Protein AF-A0A2S7NXB7-F1 (afdb_monomer)

pLDDT: mean 74.81, std 15.81, range [36.38, 94.56]

Solvent-accessible surface area (backbone atoms only — not comparable to full-atom values): 10538 Å² total; per-residue (Å²): 135,88,83,84,81,76,51,76,90,71,50,78,68,92,68,70,83,71,81,58,92,84,53,60,70,68,60,52,53,52,50,51,52,50,51,48,61,72,47,48,81,53,52,66,54,76,73,44,72,78,63,83,61,87,63,42,90,74,35,93,75,38,95,41,73,67,48,52,49,52,52,49,51,51,52,51,51,51,52,53,52,52,53,51,61,68,42,49,74,61,46,76,79,46,62,67,67,63,45,52,52,52,50,51,54,51,50,52,53,52,51,55,53,50,54,70,69,61,61,94,67,96,75,84,77,74,55,62,92,83,48,67,88,47,82,90,49,71,78,65,48,76,46,72,57,95,87,42,79,42,73,59,57,93,72,60,59,76,78,69,77,68,129

Foldseek 3Di:
DDDDDDDPVRPDDPPDDPDPPPDDPVVVVVVVVVVCVVCVVCVVVVQPDQPDPPPAPPDCSHPDPVSVVLVVLVVVVVVLVVVVVVCVVVLVVDPPVVVVVVVVVSVVVVVVSVVVNVDDDPDDDPDCVVPPDDPVCVQWDWDQDPNDTDTDDPVPVVVVPDD

Mean predicted aligned error: 13.77 Å

Radius of gyration: 23.1 Å; Cα contacts (8 Å, |Δi|>4): 43; chains: 1; bounding box: 76×46×48 Å

Structure (mmCIF, N/CA/C/O backbone):
data_AF-A0A2S7NXB7-F1
#
_entry.id   AF-A0A2S7NXB7-F1
#
loop_
_atom_site.group_PDB
_atom_site.id
_atom_site.type_symbol
_atom_site.label_atom_id
_atom_site.label_alt_id
_atom_site.label_comp_id
_atom_site.label_asym_id
_atom_site.label_entity_id
_atom_site.label_seq_id
_atom_site.pdbx_PDB_ins_code
_atom_site.Cartn_x
_atom_site.Cartn_y
_atom_site.Cartn_z
_atom_site.occupancy
_atom_site.B_iso_or_equiv
_atom_site.auth_seq_id
_atom_site.auth_comp_id
_atom_site.auth_asym_id
_atom_site.auth_atom_id
_atom_site.pdbx_PDB_model_num
ATOM 1 N N . MET A 1 1 ? 51.551 -19.167 5.324 1.00 44.75 1 MET A N 1
ATOM 2 C CA . MET A 1 1 ? 50.258 -18.846 5.969 1.00 44.75 1 MET A CA 1
ATOM 3 C C . MET A 1 1 ? 49.490 -17.962 5.002 1.00 44.75 1 MET A C 1
ATOM 5 O O . MET A 1 1 ? 50.005 -16.905 4.666 1.00 44.75 1 MET A O 1
ATOM 9 N N . ALA A 1 2 ? 48.361 -18.424 4.460 1.00 61.78 2 ALA A N 1
ATOM 10 C CA . ALA A 1 2 ? 47.578 -17.642 3.503 1.00 61.78 2 ALA A CA 1
ATOM 11 C C . ALA A 1 2 ? 46.764 -16.571 4.249 1.00 61.78 2 ALA A C 1
ATOM 13 O O . ALA A 1 2 ? 46.040 -16.891 5.190 1.00 61.78 2 ALA A O 1
ATOM 14 N N . THR A 1 3 ? 46.904 -15.308 3.851 1.00 72.88 3 THR A N 1
ATOM 15 C CA . THR A 1 3 ? 46.141 -14.190 4.416 1.00 72.88 3 THR A CA 1
ATOM 16 C C . THR A 1 3 ? 44.719 -14.222 3.860 1.00 72.88 3 THR A C 1
ATOM 18 O O . THR A 1 3 ? 44.509 -13.972 2.676 1.00 72.88 3 THR A O 1
ATOM 21 N N . ILE A 1 4 ? 43.740 -14.541 4.707 1.00 78.06 4 ILE A N 1
ATOM 22 C CA . ILE A 1 4 ? 42.317 -14.488 4.351 1.00 78.06 4 ILE A CA 1
ATOM 23 C C . ILE A 1 4 ? 41.913 -13.013 4.259 1.00 78.06 4 ILE A C 1
ATOM 25 O O . ILE A 1 4 ? 42.007 -12.273 5.239 1.00 78.06 4 ILE A O 1
ATOM 29 N N . LYS A 1 5 ? 41.496 -12.574 3.069 1.00 79.06 5 LYS A N 1
ATOM 30 C CA . LYS A 1 5 ? 41.010 -11.213 2.823 1.00 79.06 5 LYS A CA 1
ATOM 31 C C . LYS A 1 5 ? 39.492 -11.205 2.981 1.00 79.06 5 LYS A C 1
ATOM 33 O O . LYS A 1 5 ? 38.787 -11.734 2.130 1.00 79.06 5 LYS A O 1
ATOM 38 N N . PHE A 1 6 ? 39.006 -10.624 4.071 1.00 76.88 6 PHE A N 1
ATOM 39 C CA . PHE A 1 6 ? 37.572 -10.460 4.293 1.00 76.88 6 PHE A CA 1
ATOM 40 C C . PHE A 1 6 ? 37.033 -9.301 3.454 1.00 76.88 6 PHE A C 1
ATOM 42 O O . PHE A 1 6 ? 37.637 -8.227 3.393 1.00 76.88 6 PHE A O 1
ATOM 49 N N . TYR A 1 7 ? 35.895 -9.521 2.800 1.00 75.50 7 TYR A N 1
ATOM 50 C CA . TYR A 1 7 ? 35.165 -8.467 2.104 1.00 75.50 7 TYR A CA 1
ATOM 51 C C . TYR A 1 7 ? 34.427 -7.572 3.111 1.00 75.50 7 TYR A C 1
ATOM 53 O O . TYR A 1 7 ? 34.063 -8.047 4.185 1.00 75.50 7 TYR A O 1
ATOM 61 N N . PRO A 1 8 ? 34.141 -6.297 2.789 1.00 64.38 8 PRO A N 1
ATOM 62 C CA . PRO A 1 8 ? 33.411 -5.397 3.687 1.00 64.38 8 PRO A CA 1
ATOM 63 C C . PRO A 1 8 ? 32.058 -5.943 4.172 1.00 64.38 8 PRO A C 1
ATOM 65 O O . PRO A 1 8 ? 31.660 -5.653 5.289 1.00 64.38 8 PRO A O 1
ATOM 68 N N . SER A 1 9 ? 31.382 -6.782 3.379 1.00 64.00 9 SER A N 1
ATOM 69 C CA . SER A 1 9 ? 30.148 -7.482 3.776 1.00 64.00 9 SER A CA 1
ATOM 70 C C . SER A 1 9 ? 30.363 -8.599 4.808 1.00 64.00 9 SER A C 1
ATOM 72 O O . SER A 1 9 ? 29.421 -9.002 5.482 1.00 64.00 9 SER A O 1
ATOM 74 N N . GLN A 1 10 ? 31.592 -9.107 4.931 1.00 69.06 10 GLN A N 1
ATOM 75 C CA . GLN A 1 10 ? 32.010 -10.132 5.895 1.00 69.06 10 GLN A CA 1
ATOM 76 C C . GLN A 1 10 ? 32.636 -9.517 7.153 1.00 69.06 10 GLN A C 1
ATOM 78 O O . GLN A 1 10 ? 32.721 -10.167 8.194 1.00 69.06 10 GLN A O 1
ATOM 83 N N . ILE A 1 11 ? 33.081 -8.262 7.061 1.00 69.31 11 ILE A N 1
ATOM 84 C CA . ILE A 1 11 ? 33.554 -7.471 8.191 1.00 69.31 11 ILE A CA 1
ATOM 85 C C . ILE A 1 11 ? 32.308 -6.862 8.832 1.00 69.31 11 ILE A C 1
ATOM 87 O O . ILE A 1 11 ? 31.831 -5.811 8.411 1.00 69.31 11 ILE A O 1
ATOM 91 N N . GLY A 1 12 ? 31.744 -7.556 9.823 1.00 55.47 12 GLY A N 1
ATOM 92 C CA . GLY A 1 12 ? 30.620 -7.040 10.600 1.00 55.47 12 GLY A CA 1
ATOM 93 C C . GLY A 1 12 ? 30.944 -5.640 11.123 1.00 55.47 12 GLY A C 1
ATOM 94 O O . GLY A 1 12 ? 31.881 -5.456 11.898 1.00 55.47 12 GLY A O 1
ATOM 95 N N . SER A 1 13 ? 30.202 -4.643 10.653 1.00 58.12 13 SER A N 1
ATOM 96 C CA . SER A 1 13 ? 30.330 -3.273 11.132 1.00 58.12 13 SER A CA 1
ATOM 97 C C . SER A 1 13 ? 29.844 -3.187 12.581 1.00 58.12 13 SER A C 1
ATOM 99 O O . SER A 1 13 ? 28.818 -3.768 12.925 1.00 58.12 13 SER A O 1
ATOM 101 N N . SER A 1 14 ? 30.534 -2.422 13.432 1.00 56.75 14 SER A N 1
ATOM 102 C CA . SER A 1 14 ? 30.077 -2.095 14.794 1.00 56.75 14 SER A CA 1
ATOM 103 C C . SER A 1 14 ? 28.894 -1.113 14.814 1.00 56.75 14 SER A C 1
ATOM 105 O O . SER A 1 14 ? 28.538 -0.584 15.868 1.00 56.75 14 SER A O 1
ATOM 107 N N . LEU A 1 15 ? 28.317 -0.802 13.653 1.00 57.72 15 LEU A N 1
ATOM 108 C CA . LEU A 1 15 ? 27.141 0.042 13.530 1.00 57.72 15 LEU A CA 1
ATOM 109 C C . LEU A 1 15 ? 25.913 -0.766 13.936 1.00 57.72 15 LEU A C 1
ATOM 111 O O . LEU A 1 15 ? 25.513 -1.666 13.211 1.00 57.72 15 LEU A O 1
ATOM 115 N N . VAL A 1 16 ? 25.370 -0.415 15.109 1.00 54.09 16 VAL A N 1
ATOM 116 C CA . VAL A 1 16 ? 24.023 -0.723 15.620 1.00 54.09 16 VAL A CA 1
ATOM 117 C C . VAL A 1 16 ? 23.515 -2.085 15.159 1.00 54.09 16 VAL A C 1
ATOM 119 O O . VAL A 1 16 ? 22.945 -2.191 14.077 1.00 54.09 16 VAL A O 1
ATOM 122 N N . THR A 1 17 ? 23.673 -3.116 15.992 1.00 58.91 17 THR A N 1
ATOM 123 C CA . THR A 1 17 ? 23.046 -4.418 15.747 1.00 58.91 17 THR A CA 1
ATOM 124 C C . THR A 1 17 ? 21.570 -4.180 15.419 1.00 58.91 17 THR A C 1
ATOM 126 O O . THR A 1 17 ? 20.839 -3.695 16.294 1.00 58.91 17 THR A O 1
ATOM 129 N N . PRO A 1 18 ? 21.120 -4.444 14.176 1.00 62.62 18 PRO A N 1
ATOM 130 C CA . PRO A 1 18 ? 19.718 -4.283 13.848 1.00 62.62 18 PRO A CA 1
ATOM 131 C C . PRO A 1 18 ? 18.929 -5.207 14.768 1.00 62.62 18 PRO A C 1
ATOM 133 O O . PRO A 1 18 ? 19.412 -6.270 15.176 1.00 62.62 18 PRO A O 1
ATOM 136 N N . LEU A 1 19 ? 17.735 -4.771 15.160 1.00 66.31 19 LEU A N 1
ATOM 137 C CA . LEU A 1 19 ? 16.890 -5.582 16.019 1.00 66.31 19 LEU A CA 1
ATOM 138 C C . LEU A 1 19 ? 16.670 -6.930 15.329 1.00 66.31 19 LEU A C 1
ATOM 140 O O . LEU A 1 19 ? 16.245 -6.972 14.177 1.00 66.31 19 LEU A O 1
ATOM 144 N N . SER A 1 20 ? 17.013 -8.019 16.021 1.00 73.06 20 SER A N 1
ATOM 145 C CA . SER A 1 20 ? 16.829 -9.364 15.479 1.00 73.06 20 SER A CA 1
ATOM 146 C C . SER A 1 20 ? 15.369 -9.548 15.078 1.00 73.06 20 SER A C 1
ATOM 148 O O . SER A 1 20 ? 14.475 -9.222 15.859 1.00 73.06 20 SER A O 1
ATOM 150 N N . PHE A 1 21 ? 15.122 -10.127 13.905 1.00 70.25 21 PHE A N 1
ATOM 151 C CA . PHE A 1 21 ? 13.773 -10.447 13.427 1.00 70.25 21 PHE A CA 1
ATOM 152 C C . PHE A 1 21 ? 13.030 -11.434 14.352 1.00 70.25 21 PHE A C 1
ATOM 154 O O . PHE A 1 21 ? 11.819 -11.584 14.258 1.00 70.25 21 PHE A O 1
ATOM 161 N N . THR A 1 22 ? 13.748 -12.083 15.277 1.00 77.94 22 THR A N 1
ATOM 162 C CA . THR A 1 22 ? 13.206 -12.942 16.345 1.00 77.94 22 THR A CA 1
ATOM 163 C C . T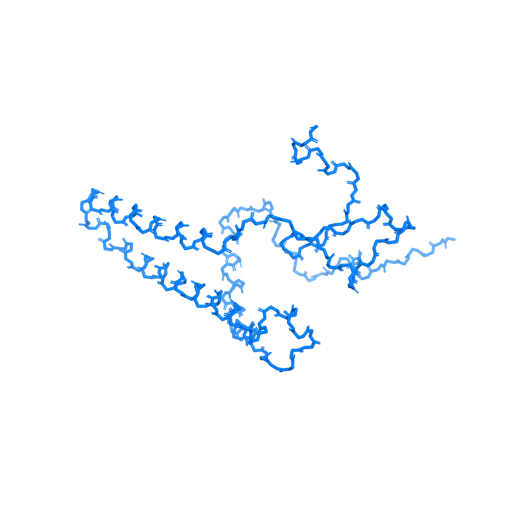HR A 1 22 ? 12.884 -12.203 17.651 1.00 77.94 22 THR A C 1
ATOM 165 O O . THR A 1 22 ? 12.556 -12.839 18.653 1.00 77.94 22 THR A O 1
ATOM 168 N N . ALA A 1 23 ? 13.010 -10.873 17.691 1.00 82.19 23 ALA A N 1
ATOM 169 C CA . ALA A 1 23 ? 12.674 -10.075 18.867 1.00 82.19 23 ALA A CA 1
ATOM 170 C C . ALA A 1 23 ? 11.160 -10.066 19.151 1.00 82.19 23 ALA A C 1
ATOM 172 O O . ALA A 1 23 ? 10.348 -10.598 18.395 1.00 82.19 23 ALA A O 1
ATOM 173 N N . SER A 1 24 ? 10.760 -9.447 20.267 1.00 86.75 24 SER A N 1
ATOM 174 C CA . SER A 1 24 ? 9.343 -9.346 20.611 1.00 86.75 24 SER A CA 1
ATOM 175 C C . SER A 1 24 ? 8.559 -8.568 19.532 1.00 86.75 24 SER A C 1
ATOM 177 O O . SER A 1 24 ? 9.017 -7.504 19.102 1.00 86.75 24 SER A O 1
ATOM 179 N N . PRO A 1 25 ? 7.356 -9.034 19.131 1.00 87.00 25 PRO A N 1
ATOM 180 C CA . PRO A 1 25 ? 6.596 -8.440 18.022 1.00 87.00 25 PRO A CA 1
ATOM 181 C C . PRO A 1 25 ? 6.293 -6.949 18.204 1.00 87.00 25 PRO A C 1
ATOM 183 O O . PRO A 1 25 ? 6.366 -6.165 17.266 1.00 87.00 25 PRO A O 1
ATOM 186 N N . ILE A 1 26 ?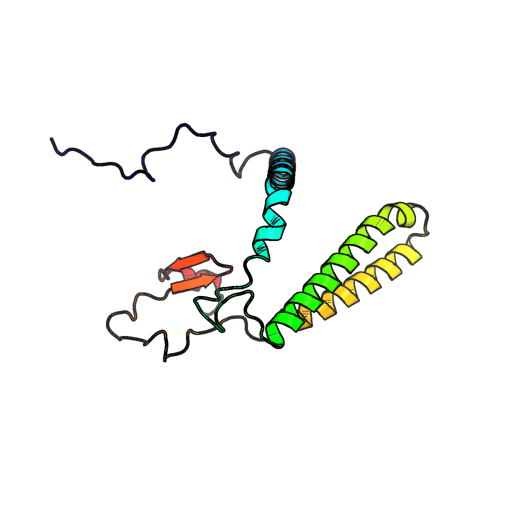 6.004 -6.539 19.441 1.00 89.31 26 ILE A N 1
ATOM 187 C CA . ILE A 1 26 ? 5.700 -5.143 19.779 1.00 89.31 26 ILE A CA 1
ATOM 188 C C . ILE A 1 26 ? 6.935 -4.253 19.600 1.00 89.31 26 ILE A C 1
ATOM 190 O O . ILE A 1 26 ? 6.828 -3.121 19.135 1.00 89.31 26 ILE A O 1
ATOM 194 N N . LYS A 1 27 ? 8.119 -4.759 19.959 1.00 86.06 27 LYS A N 1
ATOM 195 C CA . LYS A 1 27 ? 9.364 -3.998 19.834 1.00 86.06 27 LYS A CA 1
ATOM 196 C C . LYS A 1 27 ? 9.742 -3.807 18.366 1.00 86.06 27 LYS A C 1
ATOM 198 O O . LYS A 1 27 ? 10.173 -2.715 18.011 1.00 86.06 27 LYS A O 1
ATOM 203 N N . LEU A 1 28 ? 9.526 -4.831 17.538 1.00 88.00 28 LEU A N 1
ATOM 204 C CA . LEU A 1 28 ? 9.668 -4.740 16.082 1.00 88.00 28 LEU A CA 1
ATOM 205 C C . LEU A 1 28 ? 8.716 -3.683 15.510 1.00 88.00 28 LEU A C 1
ATOM 207 O O . LEU A 1 28 ? 9.176 -2.735 14.886 1.00 88.00 28 LEU A O 1
ATOM 211 N N . LEU A 1 29 ? 7.424 -3.756 15.852 1.00 88.62 29 LEU A N 1
ATOM 212 C CA . LEU A 1 29 ? 6.413 -2.803 15.383 1.00 88.62 29 LEU A CA 1
ATOM 213 C C . LEU A 1 29 ? 6.779 -1.345 15.702 1.00 88.62 29 LEU A C 1
ATOM 215 O O . LEU A 1 29 ? 6.707 -0.478 14.834 1.00 88.62 29 LEU A O 1
ATOM 219 N N . PHE A 1 30 ? 7.173 -1.057 16.946 1.00 91.31 30 PHE A N 1
ATOM 220 C CA . PHE A 1 30 ? 7.545 0.305 17.330 1.00 91.31 30 PHE A CA 1
ATOM 221 C C . PHE A 1 30 ? 8.830 0.776 16.663 1.00 91.31 30 PHE A C 1
ATOM 223 O O . PHE A 1 30 ? 8.938 1.955 16.331 1.00 91.31 30 PHE A O 1
ATOM 230 N N . GLN A 1 31 ? 9.796 -0.118 16.466 1.00 87.50 31 GLN A N 1
ATOM 231 C CA . GLN A 1 31 ? 11.030 0.225 15.776 1.00 87.50 31 GLN A CA 1
ATOM 232 C C . GLN A 1 31 ? 10.778 0.535 14.297 1.00 87.50 31 GLN A C 1
ATOM 234 O O . GLN A 1 31 ? 11.330 1.512 13.790 1.00 87.50 31 GLN A O 1
ATOM 239 N N . ASP A 1 32 ? 9.897 -0.219 13.641 1.00 87.06 32 ASP A N 1
ATOM 240 C CA . ASP A 1 32 ? 9.495 0.025 12.256 1.00 87.06 32 ASP A CA 1
ATOM 241 C C . ASP A 1 32 ? 8.714 1.337 12.126 1.00 87.06 32 ASP A C 1
ATOM 243 O O . ASP A 1 32 ? 9.037 2.160 11.271 1.00 87.06 32 ASP A O 1
ATOM 247 N N . LEU A 1 33 ? 7.758 1.597 13.026 1.00 89.50 33 LEU A N 1
ATOM 248 C CA . LEU A 1 33 ? 7.040 2.877 13.098 1.00 89.50 33 LEU A CA 1
ATOM 249 C C . LEU A 1 33 ? 8.001 4.050 13.310 1.00 89.50 33 LEU A C 1
ATOM 251 O O . LEU A 1 33 ? 7.902 5.067 12.628 1.00 89.50 33 LEU A O 1
ATOM 255 N N . TRP A 1 34 ? 8.951 3.917 14.237 1.00 91.00 34 TRP A N 1
ATOM 256 C CA . TRP A 1 34 ? 9.942 4.952 14.519 1.00 91.00 34 TRP A CA 1
ATOM 257 C C . TRP A 1 34 ? 10.841 5.224 13.310 1.00 91.00 34 TRP A C 1
ATOM 259 O O . TRP A 1 34 ? 11.058 6.377 12.935 1.00 91.00 34 TRP A O 1
ATOM 269 N N . CYS A 1 35 ? 11.321 4.161 12.663 1.00 86.56 35 CYS A N 1
ATOM 270 C CA . CYS A 1 35 ? 12.109 4.252 11.442 1.00 86.56 35 CYS A CA 1
ATOM 271 C C . CYS A 1 35 ? 11.317 4.933 10.316 1.00 86.56 35 CYS A C 1
ATOM 273 O O . CYS A 1 35 ? 11.828 5.853 9.673 1.00 86.56 35 CYS A O 1
ATOM 275 N N . ALA A 1 36 ? 10.058 4.537 10.118 1.00 87.12 36 ALA A N 1
ATOM 276 C CA . ALA A 1 36 ? 9.171 5.121 9.121 1.00 87.12 36 ALA A CA 1
ATOM 277 C C . ALA A 1 36 ? 8.938 6.615 9.379 1.00 87.12 36 ALA A C 1
ATOM 279 O O . ALA A 1 36 ? 9.044 7.413 8.454 1.00 87.12 36 ALA A O 1
ATOM 280 N N . LEU A 1 37 ? 8.703 7.022 10.631 1.00 89.44 37 LEU A N 1
ATOM 281 C CA . LEU A 1 37 ? 8.489 8.426 10.996 1.00 89.44 37 LEU A CA 1
ATOM 282 C C . LEU A 1 37 ? 9.736 9.293 10.770 1.00 89.44 37 LEU A C 1
ATOM 284 O O . LEU A 1 37 ? 9.624 10.395 10.234 1.00 89.44 37 LEU A O 1
ATOM 288 N N . ILE A 1 38 ? 10.928 8.802 11.127 1.00 90.56 38 ILE A N 1
ATOM 289 C CA . ILE A 1 38 ? 12.191 9.525 10.889 1.00 90.56 38 ILE A CA 1
ATOM 290 C C . ILE A 1 38 ? 12.449 9.702 9.391 1.00 90.56 38 ILE A C 1
ATOM 292 O O . ILE A 1 38 ? 12.906 10.765 8.955 1.00 90.56 38 ILE A O 1
ATOM 296 N N . ASN A 1 39 ? 12.162 8.664 8.606 1.00 87.81 39 ASN A N 1
ATOM 297 C CA . ASN A 1 39 ? 12.404 8.661 7.170 1.00 87.81 39 ASN A CA 1
ATOM 298 C C . ASN A 1 39 ? 11.240 9.230 6.352 1.00 87.81 39 ASN A C 1
ATOM 300 O O . ASN A 1 39 ? 11.401 9.442 5.154 1.00 87.81 39 ASN A O 1
ATOM 304 N N . LEU A 1 40 ? 10.108 9.567 6.978 1.00 87.44 40 LEU A N 1
ATOM 305 C CA . LEU A 1 40 ? 8.934 10.123 6.301 1.00 87.44 40 LEU A CA 1
ATOM 306 C C . LEU A 1 40 ? 9.265 11.408 5.534 1.00 87.44 40 LEU A C 1
ATOM 308 O O . LEU A 1 40 ? 8.710 11.664 4.472 1.00 87.44 40 LEU A O 1
ATOM 312 N N . LYS A 1 41 ? 10.237 12.188 6.023 1.00 88.06 41 LYS A N 1
ATOM 313 C CA . LYS A 1 41 ? 10.750 13.381 5.329 1.00 88.06 41 LYS 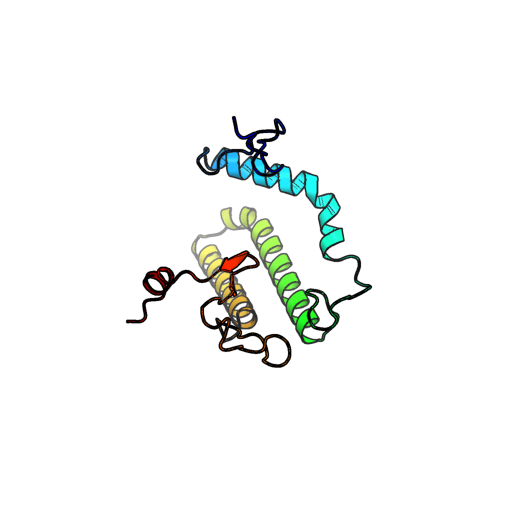A CA 1
ATOM 314 C C . LYS A 1 41 ? 11.358 13.082 3.952 1.00 88.06 41 LYS A C 1
ATOM 316 O O . LYS A 1 41 ? 11.429 13.980 3.122 1.00 88.06 41 LYS A O 1
ATOM 321 N N . TYR A 1 42 ? 11.810 11.850 3.720 1.00 84.94 42 TYR A N 1
ATOM 322 C CA . TYR A 1 42 ? 12.348 11.388 2.440 1.00 84.94 42 TYR A CA 1
ATOM 323 C C . TYR A 1 42 ? 11.279 10.743 1.552 1.00 84.94 42 TYR A C 1
ATOM 325 O O . TYR A 1 42 ? 11.539 10.536 0.373 1.00 84.94 42 TYR A O 1
ATOM 333 N N . ALA A 1 43 ? 10.074 10.477 2.070 1.00 82.69 43 ALA A N 1
ATOM 334 C CA . ALA A 1 43 ? 8.979 9.896 1.293 1.00 82.69 43 ALA A CA 1
ATOM 335 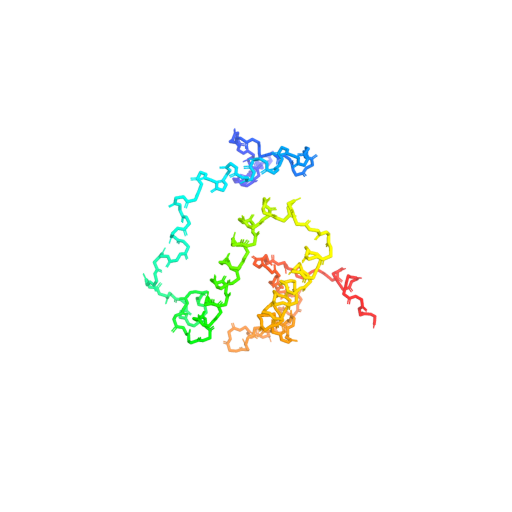C C . ALA A 1 43 ? 8.612 10.706 0.030 1.00 82.69 43 ALA A C 1
ATOM 337 O O . ALA A 1 43 ? 8.354 10.086 -0.999 1.00 82.69 43 ALA A O 1
ATOM 338 N N . PRO A 1 44 ? 8.660 12.057 0.017 1.00 81.38 44 PRO A N 1
ATOM 339 C CA . PRO A 1 44 ? 8.468 12.815 -1.221 1.00 81.38 44 PRO A CA 1
ATOM 340 C C . PRO A 1 44 ? 9.504 12.493 -2.311 1.00 81.38 44 PRO A C 1
ATOM 342 O O . PRO A 1 44 ? 9.203 12.628 -3.492 1.00 81.38 44 PRO A O 1
ATOM 345 N N . GLY A 1 45 ? 10.701 12.037 -1.928 1.00 79.56 45 GLY A N 1
ATOM 346 C CA . GLY A 1 45 ? 11.753 11.594 -2.846 1.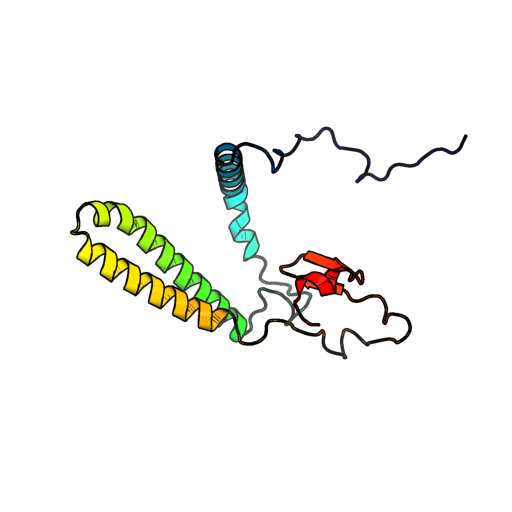00 79.56 45 GLY A CA 1
ATOM 347 C C . GLY A 1 45 ? 11.467 10.254 -3.527 1.00 79.56 45 GLY A C 1
ATOM 348 O O . GLY A 1 45 ? 12.195 9.870 -4.427 1.00 79.56 45 GLY A O 1
ATOM 349 N N . VAL A 1 46 ? 10.402 9.545 -3.144 1.00 77.69 46 VAL A N 1
ATOM 350 C CA . VAL A 1 46 ? 9.916 8.385 -3.911 1.00 77.69 46 VAL A CA 1
ATOM 351 C C . VAL A 1 46 ? 9.233 8.849 -5.201 1.00 77.69 46 VAL A C 1
ATOM 353 O O . VAL A 1 46 ? 9.310 8.181 -6.223 1.00 77.69 46 VAL A O 1
ATOM 356 N N . PHE A 1 47 ? 8.608 10.031 -5.175 1.00 72.62 47 PHE A N 1
ATOM 357 C CA . PHE A 1 47 ? 7.924 10.613 -6.332 1.00 72.62 47 PHE A CA 1
ATOM 358 C C . PHE A 1 47 ? 8.809 11.576 -7.139 1.00 72.62 47 PHE A C 1
ATOM 360 O O . PHE A 1 47 ? 8.394 12.057 -8.191 1.00 72.62 47 PHE A O 1
ATOM 367 N N . LEU A 1 48 ? 10.008 11.903 -6.642 1.00 75.06 48 LEU A N 1
ATOM 368 C CA . LEU A 1 48 ? 10.912 12.894 -7.226 1.00 75.06 48 LEU A CA 1
ATOM 369 C C . LEU A 1 48 ? 12.359 12.373 -7.236 1.00 75.06 48 LEU A C 1
ATOM 371 O O . LEU A 1 48 ? 12.846 11.962 -6.189 1.00 75.06 48 LEU A O 1
ATOM 375 N N . PRO A 1 49 ? 13.103 12.496 -8.349 1.00 62.22 49 PRO A N 1
ATOM 376 C CA . PRO A 1 49 ? 12.786 13.317 -9.510 1.00 62.22 49 PRO A CA 1
ATOM 377 C C . PRO A 1 49 ? 12.048 12.539 -10.612 1.00 62.22 49 PRO A C 1
ATOM 379 O O . PRO A 1 49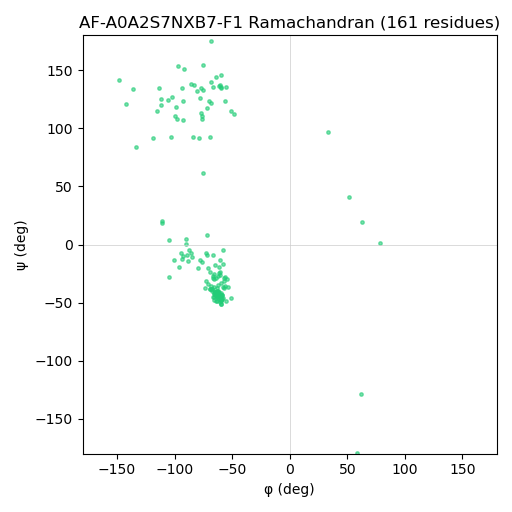 ? 12.466 11.464 -11.020 1.00 62.22 49 PRO A O 1
ATOM 382 N N . LEU A 1 50 ? 10.989 13.141 -11.161 1.00 64.81 50 LEU A N 1
ATOM 383 C CA . LEU A 1 50 ? 10.243 12.612 -12.318 1.00 64.81 50 LEU A CA 1
ATOM 384 C C . LEU A 1 50 ? 11.076 12.598 -13.616 1.00 64.81 50 LEU A C 1
ATOM 386 O O . LEU A 1 50 ? 10.642 12.070 -14.634 1.00 64.81 50 LEU A O 1
ATOM 390 N N . THR A 1 51 ? 12.256 13.222 -13.594 1.00 62.47 51 THR A N 1
ATOM 391 C CA . THR A 1 51 ? 13.184 13.325 -14.720 1.00 62.47 51 THR A CA 1
ATOM 392 C C . THR A 1 51 ? 14.628 13.368 -14.214 1.00 62.47 51 THR A C 1
ATOM 394 O O . THR A 1 51 ? 14.893 14.106 -13.263 1.00 62.47 51 THR A O 1
ATOM 397 N N . PRO A 1 52 ? 15.592 12.724 -14.886 1.00 61.72 52 PRO A N 1
ATOM 398 C CA . PRO A 1 52 ? 15.441 11.936 -16.109 1.00 61.72 52 PRO A CA 1
ATOM 399 C C . PRO A 1 52 ? 14.976 10.497 -15.832 1.00 61.72 52 PRO A C 1
ATOM 401 O O . PRO A 1 52 ? 15.487 9.830 -14.938 1.00 61.72 52 PRO A O 1
ATOM 404 N N . THR A 1 53 ? 14.039 10.008 -16.643 1.00 66.12 53 THR A N 1
ATOM 405 C CA . THR A 1 53 ? 13.675 8.587 -16.718 1.00 66.12 53 THR A CA 1
ATOM 406 C C . THR A 1 53 ? 14.732 7.861 -17.553 1.00 66.12 53 THR A C 1
ATOM 408 O O . THR A 1 53 ? 14.671 7.869 -18.786 1.00 66.12 53 THR A O 1
ATOM 411 N N . HIS A 1 54 ? 15.769 7.335 -16.899 1.00 63.97 54 HIS A N 1
ATOM 412 C CA . HIS A 1 54 ? 16.913 6.712 -17.570 1.00 63.97 54 HIS A CA 1
ATOM 413 C C . HIS A 1 54 ? 16.548 5.421 -18.313 1.00 63.97 54 HIS A C 1
ATOM 415 O O . HIS A 1 54 ? 17.197 5.117 -19.315 1.00 63.97 54 HIS A O 1
ATOM 421 N N . SER A 1 55 ? 15.522 4.695 -17.858 1.00 66.19 55 SER A N 1
ATOM 422 C CA . SER A 1 55 ? 15.095 3.420 -18.452 1.00 66.19 55 SER A CA 1
ATOM 423 C C . SER A 1 55 ? 13.808 3.550 -19.274 1.00 66.19 55 SER A C 1
ATOM 425 O O . SER A 1 55 ? 13.312 2.552 -19.797 1.00 66.19 55 SER A O 1
ATOM 427 N N . GLY A 1 56 ? 13.277 4.770 -19.427 1.00 72.38 56 GLY A N 1
ATOM 428 C CA . GLY A 1 56 ? 12.084 5.041 -20.231 1.00 72.38 56 GLY A CA 1
ATOM 429 C C . GLY A 1 56 ? 10.864 4.301 -19.686 1.00 72.38 56 GLY A C 1
ATOM 430 O O . GLY A 1 56 ? 10.598 4.372 -18.491 1.00 72.38 56 GLY A O 1
ATOM 431 N N . ASP A 1 57 ? 10.156 3.567 -20.546 1.00 66.62 57 ASP A N 1
ATOM 432 C CA . ASP A 1 57 ? 8.935 2.816 -20.200 1.00 66.62 57 ASP A CA 1
ATOM 433 C C . ASP A 1 57 ? 9.122 1.770 -19.084 1.00 66.62 57 ASP A C 1
ATOM 435 O O . ASP A 1 57 ? 8.139 1.302 -18.513 1.00 66.62 57 ASP A O 1
ATOM 439 N N . LEU A 1 58 ? 10.368 1.392 -18.774 1.00 64.56 58 LEU A N 1
ATOM 440 C CA . LEU A 1 58 ? 10.699 0.452 -17.699 1.00 64.56 58 LEU A CA 1
ATOM 441 C C . LEU A 1 58 ? 10.809 1.120 -16.319 1.00 64.56 58 LEU A C 1
ATOM 443 O O . LEU A 1 58 ? 10.916 0.415 -15.318 1.00 64.56 58 LEU A O 1
ATOM 447 N N . ASP A 1 59 ? 10.816 2.454 -16.246 1.00 68.00 59 ASP A N 1
ATOM 448 C CA . ASP A 1 59 ? 10.878 3.159 -14.967 1.00 68.00 59 ASP A CA 1
ATOM 449 C C . ASP A 1 59 ? 9.511 3.098 -14.256 1.00 68.00 59 ASP A C 1
ATOM 451 O O . ASP A 1 59 ? 8.471 3.405 -14.840 1.00 68.00 59 ASP A O 1
ATOM 455 N N . GLU A 1 60 ? 9.507 2.762 -12.960 1.00 68.12 60 GLU A N 1
ATOM 456 C CA . GLU A 1 60 ? 8.285 2.576 -12.148 1.00 68.12 60 GLU A CA 1
ATOM 457 C C . GLU A 1 60 ? 7.363 3.804 -12.133 1.00 68.12 60 GLU A C 1
ATOM 459 O O . GLU A 1 60 ? 6.149 3.680 -11.980 1.00 68.12 60 GLU A O 1
ATOM 464 N N . LEU A 1 61 ? 7.927 5.001 -12.310 1.00 68.88 61 LEU A N 1
ATOM 465 C CA . LEU A 1 61 ? 7.195 6.268 -12.351 1.00 68.88 61 LEU A CA 1
ATOM 466 C C . LEU A 1 61 ? 7.185 6.903 -13.750 1.00 68.88 61 LEU A C 1
ATOM 468 O O . LEU A 1 61 ? 6.952 8.105 -13.886 1.00 68.88 61 LEU A O 1
ATOM 472 N N . TYR A 1 62 ? 7.429 6.115 -14.803 1.00 76.62 62 TYR A N 1
ATOM 473 C CA . TYR A 1 62 ? 7.346 6.610 -16.173 1.00 76.62 62 TYR A CA 1
ATOM 474 C C . TYR A 1 62 ? 5.929 7.139 -16.460 1.00 76.62 62 TYR A C 1
ATOM 476 O O . TYR A 1 62 ? 4.948 6.475 -16.097 1.00 76.62 62 TYR A O 1
ATOM 484 N N . PRO A 1 63 ? 5.782 8.318 -17.095 1.00 77.06 63 PRO A N 1
ATOM 485 C CA . PRO A 1 63 ? 4.487 8.954 -17.329 1.00 77.06 63 PRO A CA 1
ATOM 486 C C . PRO A 1 63 ? 3.685 8.275 -18.459 1.00 77.06 63 PRO A C 1
ATOM 488 O O . PRO A 1 63 ? 3.341 8.905 -19.458 1.00 77.06 63 PRO A O 1
ATOM 491 N N . SER A 1 64 ? 3.344 6.994 -18.302 1.00 80.94 64 SER A N 1
ATOM 492 C CA . SER A 1 64 ? 2.390 6.280 -19.157 1.00 80.94 64 SER A CA 1
ATOM 493 C C . SER A 1 64 ? 0.969 6.372 -18.594 1.00 80.94 64 SER A C 1
ATOM 495 O O . SER A 1 64 ? 0.762 6.449 -17.381 1.00 80.94 64 SER A O 1
ATOM 497 N N . LEU A 1 65 ? -0.047 6.330 -19.465 1.00 81.12 65 LEU A N 1
ATOM 498 C CA . LEU A 1 65 ? -1.456 6.354 -19.036 1.00 81.12 65 LEU A CA 1
ATOM 499 C C . LEU A 1 65 ? -1.798 5.192 -18.091 1.00 81.12 65 LEU A C 1
ATOM 501 O O . LEU A 1 65 ? -2.560 5.376 -17.143 1.00 81.12 65 LEU A O 1
ATOM 505 N N . ALA A 1 66 ? -1.208 4.017 -18.326 1.00 80.06 66 ALA A N 1
ATOM 506 C CA . ALA A 1 66 ? -1.377 2.851 -17.467 1.00 80.06 66 ALA A CA 1
ATOM 507 C C . ALA A 1 66 ? -0.794 3.092 -16.067 1.00 80.06 66 ALA A C 1
ATOM 509 O O . ALA A 1 66 ? -1.449 2.800 -15.068 1.00 80.06 66 ALA A O 1
ATOM 510 N N . ASN A 1 67 ? 0.395 3.695 -15.986 1.00 82.12 67 ASN A N 1
ATOM 511 C CA . ASN A 1 67 ? 1.022 3.998 -14.708 1.00 82.12 67 ASN A CA 1
ATOM 512 C C . ASN A 1 67 ? 0.279 5.103 -13.938 1.00 82.12 67 ASN A C 1
ATOM 514 O O . ASN A 1 67 ? 0.080 4.997 -12.731 1.00 82.12 67 ASN A O 1
ATOM 518 N N . PHE A 1 68 ? -0.234 6.125 -14.631 1.00 83.50 68 PHE A N 1
ATOM 519 C CA . PHE A 1 68 ? -1.097 7.132 -14.004 1.00 83.50 68 PHE A CA 1
ATOM 520 C C . PHE A 1 68 ? -2.396 6.536 -13.463 1.00 83.50 68 PHE A C 1
ATOM 522 O O . PHE A 1 68 ? -2.826 6.907 -12.372 1.00 83.50 68 PHE A O 1
ATOM 529 N N . PHE A 1 69 ? -3.016 5.606 -14.193 1.00 86.12 69 PHE A N 1
ATOM 530 C CA . PHE A 1 69 ? -4.194 4.893 -13.707 1.00 86.12 69 PHE A CA 1
ATOM 531 C C . PHE A 1 69 ? -3.868 4.063 -12.459 1.00 86.12 69 PHE A C 1
ATOM 533 O O . PHE A 1 69 ? -4.600 4.123 -11.471 1.00 86.12 69 PHE A O 1
ATOM 540 N N . ASN A 1 70 ? -2.732 3.362 -12.468 1.00 84.50 70 ASN A N 1
ATOM 541 C CA . ASN A 1 70 ? -2.243 2.609 -11.320 1.00 84.50 70 ASN A CA 1
ATOM 542 C C . ASN A 1 70 ? -2.017 3.515 -10.094 1.00 84.50 70 ASN A C 1
ATOM 544 O O . ASN A 1 70 ? -2.519 3.234 -9.004 1.00 84.50 70 ASN A O 1
ATOM 548 N N . LEU A 1 71 ? -1.334 4.647 -10.279 1.00 85.69 71 LEU A N 1
ATOM 549 C CA . LEU A 1 71 ? -1.087 5.631 -9.226 1.00 85.69 71 LEU A CA 1
ATOM 550 C C . LEU A 1 71 ? -2.393 6.240 -8.692 1.00 85.69 71 LEU A C 1
ATOM 552 O O . LEU A 1 71 ? -2.547 6.413 -7.483 1.00 85.69 71 LEU A O 1
ATOM 556 N N . ALA A 1 72 ? -3.354 6.528 -9.572 1.00 88.81 72 ALA A N 1
ATOM 557 C CA . ALA A 1 72 ? -4.665 7.041 -9.188 1.00 88.81 72 ALA A CA 1
ATOM 558 C C . ALA A 1 72 ? -5.447 6.030 -8.335 1.00 88.81 72 ALA A C 1
ATOM 560 O O . ALA A 1 72 ? -6.004 6.410 -7.304 1.00 88.81 72 ALA A O 1
ATOM 561 N N . LEU A 1 73 ? -5.455 4.746 -8.709 1.00 88.88 73 LEU A N 1
ATOM 562 C CA . LEU A 1 73 ? -6.090 3.691 -7.912 1.00 88.88 73 LEU A CA 1
ATOM 563 C C . LEU A 1 73 ? -5.436 3.543 -6.534 1.00 88.88 73 LEU A C 1
ATOM 565 O O . LEU A 1 73 ? -6.143 3.462 -5.530 1.00 88.88 73 LEU A O 1
ATOM 569 N N . HIS A 1 74 ? -4.104 3.584 -6.463 1.00 88.06 74 HIS A N 1
ATOM 570 C CA . HIS A 1 74 ? -3.380 3.565 -5.192 1.00 88.06 74 HIS A CA 1
ATOM 571 C C . HIS A 1 74 ? -3.710 4.781 -4.317 1.00 88.06 74 HIS A C 1
ATOM 573 O O . HIS A 1 74 ? -3.929 4.630 -3.115 1.00 88.06 74 HIS A O 1
ATOM 579 N N . ALA A 1 75 ? -3.815 5.979 -4.902 1.00 89.69 75 ALA A N 1
ATOM 580 C CA . ALA A 1 75 ? -4.230 7.176 -4.175 1.00 89.69 75 ALA A CA 1
ATOM 581 C C . ALA A 1 75 ? -5.659 7.037 -3.624 1.00 89.69 75 ALA A C 1
ATOM 583 O O . ALA A 1 75 ? -5.906 7.353 -2.460 1.00 89.69 75 ALA A O 1
ATOM 584 N N . VAL A 1 76 ? -6.594 6.510 -4.422 1.00 91.31 76 VAL A N 1
ATOM 585 C CA . VAL A 1 76 ? -7.972 6.238 -3.979 1.00 91.31 76 VAL A CA 1
ATOM 586 C C . VAL A 1 76 ? -7.989 5.250 -2.812 1.00 91.31 76 VAL A C 1
ATOM 588 O O . VAL A 1 76 ? -8.637 5.525 -1.802 1.00 91.31 76 VAL A O 1
ATOM 591 N N . LEU A 1 77 ? -7.249 4.141 -2.911 1.00 91.25 77 LEU A N 1
ATOM 592 C CA . LEU A 1 77 ? -7.127 3.152 -1.835 1.00 91.25 77 LEU A CA 1
ATOM 593 C C . LEU A 1 77 ? -6.539 3.762 -0.558 1.00 91.25 77 LEU A C 1
ATOM 595 O O . LEU A 1 77 ? -7.049 3.514 0.534 1.00 91.25 77 LEU A O 1
ATOM 599 N N . PHE A 1 78 ? -5.518 4.610 -0.689 1.00 91.00 78 PHE A N 1
ATOM 600 C CA . PHE A 1 78 ? -4.916 5.311 0.441 1.00 91.00 78 PHE A CA 1
ATOM 601 C C . PHE A 1 78 ? -5.935 6.186 1.180 1.00 91.00 78 PHE A C 1
ATOM 603 O O . PHE A 1 78 ? -6.090 6.062 2.397 1.00 91.00 78 PHE A O 1
ATOM 610 N N . PHE A 1 79 ? -6.674 7.038 0.461 1.00 93.19 79 PHE A N 1
ATOM 611 C CA . PHE A 1 79 ? -7.692 7.890 1.080 1.00 93.19 79 PHE A CA 1
ATOM 612 C C . PHE A 1 79 ? -8.834 7.073 1.686 1.00 93.19 79 PHE A C 1
ATOM 614 O O . PHE A 1 79 ? -9.280 7.371 2.794 1.00 93.19 79 PHE A O 1
ATOM 621 N N . LEU A 1 80 ? -9.277 6.020 0.998 1.00 91.94 80 LEU A N 1
ATOM 622 C CA . LEU A 1 80 ? -10.320 5.119 1.476 1.00 91.94 80 LEU A CA 1
ATOM 623 C C . LEU A 1 80 ? -9.919 4.465 2.812 1.00 91.94 80 LEU A C 1
ATOM 625 O O . LEU A 1 80 ? -10.693 4.496 3.771 1.00 91.94 80 LEU A O 1
ATOM 629 N N . GLN A 1 81 ? -8.687 3.959 2.911 1.00 92.44 81 GLN A N 1
ATOM 630 C CA . GLN A 1 81 ? -8.151 3.365 4.136 1.00 92.44 81 GLN A CA 1
ATOM 631 C C . GLN A 1 81 ? -7.956 4.402 5.251 1.00 92.44 81 GLN A C 1
ATOM 633 O O . GLN A 1 81 ? -8.242 4.127 6.418 1.00 92.44 81 GLN A O 1
ATOM 638 N N . PHE A 1 82 ? -7.519 5.611 4.903 1.00 92.44 82 PHE A N 1
ATOM 639 C CA . PHE A 1 82 ? -7.354 6.708 5.851 1.00 92.44 82 PHE A CA 1
ATOM 640 C C . PHE A 1 82 ? -8.691 7.135 6.476 1.00 92.44 82 PHE A C 1
ATOM 642 O O . PHE A 1 82 ? -8.806 7.214 7.700 1.00 92.44 82 PHE A O 1
ATOM 649 N N . PHE A 1 83 ? -9.733 7.344 5.665 1.00 92.69 83 PHE A N 1
ATOM 650 C CA . PHE A 1 83 ? -11.066 7.680 6.174 1.00 92.69 83 PHE A CA 1
ATOM 651 C C . PHE A 1 83 ? -11.686 6.540 6.980 1.00 92.69 83 PHE A C 1
ATOM 653 O O . PHE A 1 83 ? -12.335 6.795 7.995 1.00 92.69 83 PHE A O 1
ATOM 660 N N . PHE A 1 84 ? -11.450 5.290 6.581 1.00 90.94 84 PHE A N 1
ATOM 661 C CA . PHE A 1 84 ? -11.878 4.136 7.361 1.00 90.94 84 PHE A CA 1
ATOM 662 C C . PHE A 1 84 ? -11.249 4.133 8.757 1.00 90.94 84 PHE A C 1
ATOM 664 O O . PHE A 1 84 ? -11.977 4.025 9.743 1.00 90.94 84 PHE A O 1
ATOM 671 N N . LEU A 1 85 ? -9.934 4.355 8.861 1.00 91.69 85 LEU A N 1
ATOM 672 C CA . LEU A 1 85 ? -9.235 4.467 10.146 1.00 91.69 85 LEU A CA 1
ATOM 673 C C . LEU A 1 85 ? -9.802 5.596 11.017 1.00 91.69 85 LEU A C 1
ATOM 675 O O . LEU A 1 85 ? -10.051 5.388 12.204 1.00 91.69 85 LEU A O 1
ATOM 679 N N . LEU A 1 86 ? -10.071 6.766 10.430 1.00 91.62 86 LEU A N 1
ATOM 680 C CA . LEU A 1 86 ? -10.697 7.885 11.141 1.00 91.62 86 LEU A CA 1
ATOM 681 C C . LEU A 1 86 ? -12.136 7.593 11.585 1.00 91.62 86 LEU A C 1
ATOM 683 O O . LEU A 1 86 ? -12.607 8.191 12.549 1.00 91.62 86 LEU A O 1
ATOM 687 N N . SER A 1 87 ? -12.835 6.684 10.904 1.00 89.31 87 SER A N 1
ATOM 688 C CA . SER A 1 87 ? -14.207 6.305 11.249 1.00 89.31 87 SER A CA 1
ATOM 689 C C . SER A 1 87 ? -14.297 5.320 12.422 1.00 89.31 87 SER A C 1
ATOM 691 O O . SER A 1 87 ? -15.335 5.271 13.081 1.00 89.31 87 SER A O 1
ATOM 693 N N . ILE A 1 88 ? -13.217 4.595 12.751 1.00 90.19 88 ILE A N 1
ATOM 694 C CA . ILE A 1 88 ? -13.194 3.568 13.814 1.00 90.19 88 ILE A CA 1
ATOM 695 C C . ILE A 1 88 ? -13.744 4.071 15.163 1.00 90.19 88 ILE A C 1
ATOM 697 O O . ILE A 1 88 ? -14.576 3.373 15.746 1.00 90.19 88 ILE A O 1
ATOM 701 N N . PRO A 1 89 ? -13.371 5.261 15.679 1.00 90.75 89 PRO A N 1
ATOM 702 C CA . PRO A 1 89 ? -13.910 5.757 16.947 1.00 90.75 89 PRO A CA 1
ATOM 703 C C . PRO A 1 89 ? -15.436 5.926 16.934 1.00 90.75 89 PRO A C 1
ATOM 705 O O . PRO A 1 89 ? -16.089 5.705 17.950 1.00 90.75 89 PRO A O 1
ATOM 708 N N . VAL A 1 90 ? -16.016 6.278 15.781 1.00 90.00 90 VAL A N 1
ATOM 709 C CA . VAL A 1 90 ? -17.470 6.440 15.612 1.00 90.00 90 VAL A CA 1
ATOM 710 C C . VAL A 1 90 ? -18.174 5.084 15.642 1.00 90.00 90 VAL A C 1
ATOM 712 O O . VAL A 1 90 ? -19.277 4.969 16.170 1.00 90.00 90 VAL A O 1
ATOM 715 N N . TRP A 1 91 ? -17.533 4.038 15.122 1.00 87.62 91 TRP A N 1
ATOM 716 C CA . TRP A 1 91 ? -18.118 2.700 15.020 1.00 87.62 91 TRP A CA 1
ATOM 717 C C . TRP A 1 91 ? -18.354 2.052 16.383 1.00 87.62 91 TRP A C 1
ATOM 719 O O . TRP A 1 91 ? -19.292 1.277 16.531 1.00 87.62 91 TRP A O 1
ATOM 729 N N . ILE A 1 92 ? -17.567 2.426 17.395 1.00 88.19 92 ILE A N 1
ATOM 730 C CA . ILE A 1 92 ? -17.740 1.962 18.780 1.00 88.19 92 ILE A CA 1
ATOM 731 C C . ILE A 1 92 ? -19.100 2.402 19.354 1.00 88.19 92 ILE A C 1
ATOM 733 O O . ILE A 1 92 ? -19.650 1.731 20.224 1.00 88.19 92 ILE A O 1
ATOM 737 N N . LEU A 1 93 ? -19.665 3.508 18.858 1.00 92.12 93 LEU A N 1
ATOM 738 C CA . LEU A 1 93 ? -20.944 4.059 19.317 1.00 92.12 93 LEU A CA 1
ATOM 739 C C . LEU A 1 93 ? -22.157 3.498 18.554 1.00 92.12 93 LEU A C 1
ATOM 741 O O . LEU A 1 93 ? -23.297 3.780 18.923 1.00 92.12 93 LEU A O 1
ATOM 745 N N . LEU A 1 94 ? -21.931 2.740 17.479 1.00 91.38 94 LEU A N 1
ATOM 746 C CA . LEU A 1 94 ? -22.978 2.230 16.597 1.00 91.38 94 LEU A CA 1
ATOM 747 C C . LEU A 1 94 ? -23.374 0.790 16.961 1.00 91.38 94 LEU A C 1
ATOM 749 O O . LEU A 1 94 ? -22.565 0.027 17.488 1.00 91.38 94 LEU A O 1
ATOM 753 N N . PRO A 1 95 ? -24.615 0.371 16.652 1.00 94.12 95 PRO A N 1
ATOM 754 C CA . PRO A 1 95 ? -25.016 -1.015 16.835 1.00 94.12 95 PRO A CA 1
ATOM 755 C C . PRO A 1 95 ? -24.205 -1.939 15.917 1.00 94.12 95 PRO A C 1
ATOM 757 O O . PRO A 1 95 ? -23.915 -1.610 14.764 1.00 94.12 95 PRO A O 1
ATOM 760 N N . VAL A 1 96 ? -23.899 -3.136 16.424 1.00 93.12 96 VAL A N 1
ATOM 761 C CA . VAL A 1 96 ? -23.007 -4.118 15.779 1.00 93.12 96 VAL A CA 1
ATOM 762 C C . VAL A 1 96 ? -23.421 -4.438 14.339 1.00 93.12 96 VAL A C 1
ATOM 764 O O . VAL A 1 96 ? -22.566 -4.578 13.471 1.00 93.12 96 VAL A O 1
ATOM 767 N N . TRP A 1 97 ? -24.723 -4.499 14.051 1.00 93.75 97 TRP A N 1
ATOM 768 C CA . TRP A 1 97 ? -25.232 -4.788 12.706 1.00 93.75 97 TRP A CA 1
ATOM 769 C C . TRP A 1 97 ? -24.886 -3.697 11.687 1.00 93.75 97 TRP A C 1
ATOM 771 O O . TRP A 1 97 ? -24.487 -4.011 10.568 1.00 93.75 97 TRP A O 1
ATOM 781 N N . THR A 1 98 ? -24.974 -2.422 12.078 1.00 92.00 98 THR A N 1
ATOM 782 C CA . THR A 1 98 ? -24.604 -1.293 11.209 1.00 92.00 98 THR A CA 1
ATOM 783 C C . THR A 1 98 ? -23.111 -1.312 10.912 1.00 92.00 98 THR A C 1
ATOM 785 O O . THR A 1 98 ? -22.703 -1.132 9.766 1.00 92.00 98 THR A O 1
ATOM 788 N N . VAL A 1 99 ? -22.303 -1.599 11.935 1.00 92.81 99 VAL A N 1
ATOM 789 C CA . VAL A 1 99 ? -20.852 -1.759 11.806 1.00 92.81 99 VAL A CA 1
ATOM 790 C C . VAL A 1 99 ? -20.506 -2.919 10.872 1.00 92.81 99 VAL A C 1
ATOM 792 O O . VAL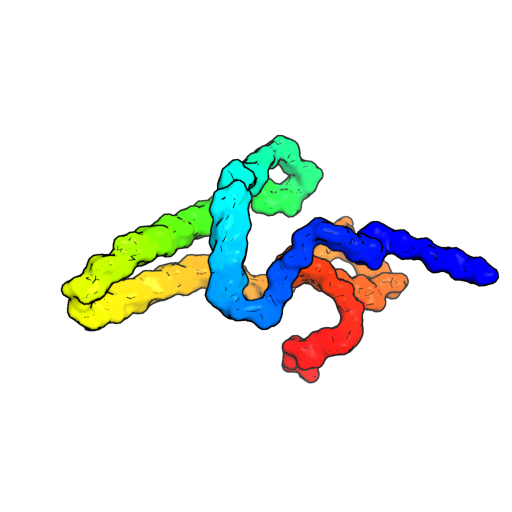 A 1 99 ? -19.708 -2.748 9.957 1.00 92.81 99 VAL A O 1
ATOM 795 N N . ALA A 1 100 ? -21.141 -4.081 11.045 1.00 93.44 100 ALA A N 1
ATOM 796 C CA . ALA A 1 100 ? -20.888 -5.259 10.220 1.00 93.44 100 ALA A CA 1
ATOM 797 C C . ALA A 1 100 ? -21.232 -5.023 8.740 1.00 93.44 100 ALA A C 1
ATOM 799 O O . ALA A 1 100 ? -20.454 -5.393 7.857 1.00 93.44 100 ALA A O 1
ATOM 800 N N . ILE A 1 101 ? -22.364 -4.370 8.457 1.00 94.56 101 ILE A N 1
ATOM 801 C CA . ILE A 1 101 ? -22.769 -4.033 7.084 1.00 94.56 101 ILE A CA 1
ATOM 802 C C . ILE A 1 101 ? -21.789 -3.028 6.472 1.00 94.56 101 ILE A C 1
ATOM 804 O O . ILE A 1 101 ? -21.297 -3.255 5.366 1.00 94.56 101 ILE A O 1
ATOM 808 N N . GLY A 1 102 ? -21.459 -1.955 7.199 1.00 91.00 102 GLY A N 1
ATOM 809 C CA . GLY A 1 102 ? -20.502 -0.946 6.742 1.00 91.00 102 GLY A CA 1
ATOM 810 C C . GLY A 1 102 ? -19.121 -1.539 6.461 1.00 91.00 102 GLY A C 1
ATOM 811 O O . GLY A 1 102 ? -18.533 -1.271 5.415 1.00 91.00 102 GLY A O 1
ATOM 812 N N . PHE A 1 103 ? -18.638 -2.412 7.349 1.00 93.06 103 PHE A N 1
ATOM 813 C CA . PHE A 1 103 ? -17.377 -3.131 7.177 1.00 93.06 103 PHE A CA 1
ATOM 814 C C . PHE A 1 103 ? -17.383 -4.011 5.934 1.00 93.06 103 PHE A C 1
ATOM 816 O O . PHE A 1 103 ? -16.464 -3.946 5.124 1.00 93.06 103 PHE A O 1
ATOM 823 N N . THR A 1 104 ? -18.432 -4.814 5.768 1.00 94.19 104 THR A N 1
ATOM 824 C CA . THR A 1 104 ? -18.547 -5.738 4.637 1.00 94.19 104 THR A CA 1
ATOM 825 C C . THR A 1 104 ? -18.583 -4.971 3.319 1.00 94.19 104 THR A C 1
ATOM 827 O O . THR A 1 104 ? -17.896 -5.342 2.372 1.00 94.19 104 THR A O 1
ATOM 830 N N . MET A 1 105 ? -19.323 -3.861 3.264 1.00 93.81 105 MET A N 1
ATOM 831 C CA . MET A 1 105 ? -19.379 -3.008 2.079 1.00 93.81 105 MET A CA 1
ATOM 832 C C . MET A 1 105 ? -18.013 -2.390 1.760 1.00 93.81 105 MET A C 1
ATOM 834 O O . MET A 1 105 ? -17.570 -2.430 0.614 1.00 93.81 105 MET A O 1
ATOM 838 N N . PHE A 1 106 ? -17.313 -1.874 2.773 1.00 93.31 106 PHE A N 1
ATOM 839 C CA . PHE A 1 106 ? -15.958 -1.348 2.624 1.00 93.31 106 PHE A CA 1
ATOM 840 C C . PHE A 1 106 ? -14.977 -2.415 2.119 1.00 93.31 106 PHE A C 1
ATOM 842 O O . PHE A 1 106 ? -14.205 -2.170 1.191 1.00 93.31 106 PHE A O 1
ATOM 849 N N . TRP A 1 107 ? -15.028 -3.612 2.702 1.00 93.38 107 TRP A N 1
ATOM 850 C CA . TRP A 1 107 ? -14.187 -4.738 2.313 1.00 93.38 107 TRP A CA 1
ATOM 851 C C . TRP A 1 107 ? -14.429 -5.151 0.857 1.00 93.38 107 TRP A C 1
ATOM 853 O O . TRP A 1 107 ? -13.470 -5.312 0.109 1.00 93.38 107 TRP A O 1
ATOM 863 N N . MET A 1 108 ? -15.690 -5.224 0.423 1.00 94.56 108 MET A N 1
ATOM 864 C CA . MET A 1 108 ? -16.055 -5.544 -0.962 1.00 94.56 108 MET A CA 1
ATOM 865 C C . MET A 1 108 ? -15.521 -4.518 -1.970 1.00 94.56 108 MET A C 1
ATOM 867 O O . MET A 1 108 ? -15.033 -4.899 -3.036 1.00 94.56 108 MET A O 1
ATOM 871 N N . VAL A 1 109 ? -15.579 -3.223 -1.642 1.00 92.31 109 VAL A N 1
ATOM 872 C CA . VAL A 1 109 ? -15.017 -2.162 -2.495 1.00 92.31 109 VAL A CA 1
ATOM 873 C C . VAL A 1 109 ? -13.501 -2.307 -2.609 1.00 92.31 109 VAL A C 1
ATOM 875 O O . VAL A 1 109 ? -12.978 -2.325 -3.721 1.00 92.31 109 VAL A O 1
ATOM 878 N N . ASN A 1 110 ? -12.797 -2.479 -1.486 1.00 92.25 110 ASN A N 1
ATOM 879 C CA . ASN A 1 110 ? -11.346 -2.680 -1.498 1.00 92.25 110 ASN A CA 1
ATOM 880 C C 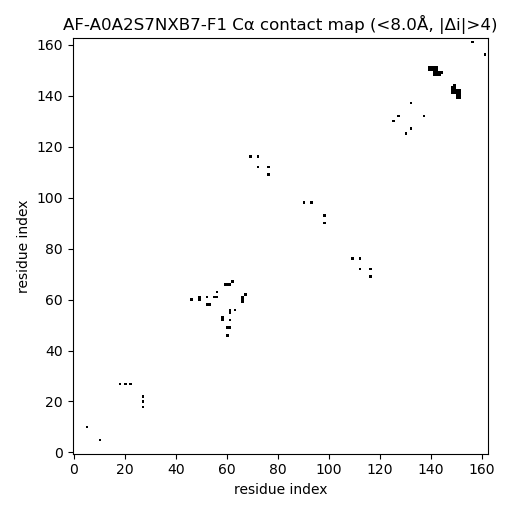. ASN A 1 110 ? -10.957 -3.941 -2.269 1.00 92.25 110 ASN A C 1
ATOM 882 O O . ASN A 1 110 ? -10.056 -3.895 -3.097 1.00 92.25 110 ASN A O 1
ATOM 886 N N . PHE A 1 111 ? -11.671 -5.047 -2.056 1.00 90.06 111 PHE A N 1
ATOM 887 C CA . PHE A 1 111 ? -11.431 -6.293 -2.775 1.00 90.06 111 PHE A CA 1
ATOM 888 C C . PHE A 1 111 ? -11.584 -6.110 -4.289 1.00 90.06 111 PHE A C 1
ATOM 890 O O . PHE A 1 111 ? -10.736 -6.561 -5.053 1.00 90.06 111 PHE A O 1
ATOM 897 N N . SER A 1 112 ? -12.622 -5.392 -4.720 1.00 90.12 112 SER A N 1
ATOM 898 C CA . SER A 1 112 ? -12.867 -5.115 -6.140 1.00 90.12 112 SER A CA 1
ATOM 899 C C . SER A 1 112 ? -11.766 -4.245 -6.754 1.00 90.12 112 SER A C 1
ATOM 901 O O . SER A 1 112 ? -11.315 -4.512 -7.864 1.00 90.12 112 SER A O 1
ATOM 903 N N . LEU A 1 113 ? -11.293 -3.229 -6.028 1.00 88.44 113 LEU A N 1
ATOM 904 C CA . LEU A 1 113 ? -10.179 -2.388 -6.469 1.00 88.44 113 LEU A CA 1
ATOM 905 C C . LEU A 1 113 ? -8.868 -3.183 -6.547 1.00 88.44 113 LEU A C 1
ATOM 907 O O . LEU A 1 113 ? -8.172 -3.108 -7.557 1.00 88.44 113 LEU A O 1
ATOM 911 N N . CYS A 1 114 ? -8.563 -3.999 -5.534 1.00 85.88 114 CYS A N 1
ATOM 912 C CA . CYS A 1 114 ? -7.391 -4.875 -5.536 1.00 85.88 114 CYS A CA 1
ATOM 913 C C . CYS A 1 114 ? -7.447 -5.910 -6.665 1.00 85.88 114 CYS A C 1
ATOM 915 O O . CYS A 1 114 ? -6.418 -6.227 -7.251 1.00 85.88 114 CYS A O 1
ATOM 917 N N . TRP A 1 115 ? -8.636 -6.412 -7.006 1.00 86.38 115 TRP A N 1
ATOM 918 C CA . TRP A 1 115 ? -8.813 -7.314 -8.143 1.00 86.38 115 TRP A CA 1
ATOM 919 C C . TRP A 1 115 ? -8.438 -6.641 -9.467 1.00 86.38 115 TRP A C 1
ATOM 921 O O . TRP A 1 115 ? -7.759 -7.245 -10.290 1.00 86.38 115 TRP A O 1
ATOM 931 N N . ILE A 1 116 ? -8.853 -5.385 -9.670 1.00 85.25 116 ILE A N 1
ATOM 932 C CA . ILE A 1 116 ? -8.499 -4.609 -10.870 1.00 85.25 116 ILE A CA 1
ATOM 933 C C . ILE A 1 116 ? -6.980 -4.393 -10.948 1.00 85.25 116 ILE A C 1
ATOM 935 O O . ILE A 1 116 ? -6.407 -4.445 -12.032 1.00 85.25 116 ILE A O 1
ATOM 939 N N . LEU A 1 117 ? -6.335 -4.175 -9.800 1.00 82.88 117 LEU A N 1
ATOM 940 C CA . LEU A 1 117 ? -4.896 -3.930 -9.687 1.00 82.88 117 LEU A CA 1
ATOM 941 C C . LEU A 1 117 ? -4.030 -5.178 -9.896 1.00 82.88 117 LEU A C 1
ATOM 943 O O . LEU A 1 117 ? -2.962 -5.073 -10.488 1.00 82.88 117 LEU A O 1
ATOM 947 N N . ASN A 1 118 ? -4.468 -6.348 -9.424 1.00 81.94 118 ASN A N 1
ATOM 948 C CA . ASN A 1 118 ? -3.628 -7.550 -9.404 1.00 81.94 118 ASN A CA 1
ATOM 949 C C . ASN A 1 118 ? -3.375 -8.186 -10.780 1.00 81.94 118 ASN A C 1
ATOM 951 O O . ASN A 1 118 ? -2.541 -9.084 -10.873 1.00 81.94 118 ASN A O 1
ATOM 955 N N . GLY A 1 119 ? -4.049 -7.736 -11.843 1.00 72.00 119 GLY A N 1
ATOM 956 C CA . GLY A 1 119 ? -3.924 -8.341 -13.169 1.00 72.00 119 GLY A CA 1
ATOM 957 C C . GLY A 1 119 ? -4.301 -9.831 -13.187 1.00 72.00 119 GLY A C 1
ATOM 958 O O . GLY A 1 119 ? -4.720 -10.413 -12.187 1.00 72.00 119 GLY A O 1
ATOM 959 N N . SER A 1 120 ? -4.201 -10.467 -14.353 1.00 66.06 120 SER A N 1
ATOM 960 C CA . SER A 1 120 ? -4.527 -11.894 -14.524 1.00 66.06 120 SER A CA 1
ATOM 961 C C . SER A 1 120 ? -3.304 -12.810 -14.544 1.00 66.06 120 SER A C 1
ATOM 963 O O . SER A 1 120 ? -3.456 -14.027 -14.461 1.00 66.06 120 SER A O 1
ATOM 965 N N . GLU A 1 121 ? -2.103 -12.250 -14.682 1.00 68.81 121 GLU A N 1
ATOM 966 C CA . GLU A 1 121 ? -0.865 -13.007 -14.857 1.00 68.81 121 GLU A CA 1
ATOM 967 C C . GLU A 1 121 ? 0.038 -12.873 -13.632 1.00 68.81 121 GLU A C 1
ATOM 969 O O . GLU A 1 121 ? 0.381 -11.776 -13.196 1.00 68.81 121 GLU A O 1
ATOM 974 N N . LEU A 1 122 ? 0.429 -14.024 -13.080 1.00 64.38 122 LEU A N 1
ATOM 975 C CA . LEU A 1 122 ? 1.290 -14.124 -11.899 1.00 64.38 122 LEU A CA 1
ATOM 976 C C . LEU A 1 122 ? 2.787 -14.132 -12.261 1.00 64.38 122 LEU A C 1
ATOM 978 O O . LEU A 1 122 ? 3.645 -14.034 -11.387 1.00 64.38 122 LEU A O 1
ATOM 982 N N . THR A 1 123 ? 3.130 -14.340 -13.534 1.00 66.94 123 THR A N 1
ATOM 983 C CA . THR A 1 123 ? 4.515 -14.536 -13.975 1.00 66.94 123 THR A CA 1
ATOM 984 C C . THR A 1 123 ? 4.732 -13.848 -15.308 1.00 66.94 123 THR A C 1
ATOM 986 O O . THR A 1 123 ? 4.090 -14.195 -16.293 1.00 66.94 123 THR A O 1
ATOM 989 N N . TYR A 1 124 ? 5.682 -12.918 -15.334 1.00 66.25 124 TYR A N 1
ATOM 990 C CA . TYR A 1 124 ? 6.099 -12.223 -16.543 1.00 66.25 124 TYR A CA 1
ATOM 991 C C . TYR A 1 124 ? 7.457 -12.767 -16.977 1.00 66.25 124 TYR A C 1
ATOM 993 O O . TYR A 1 124 ? 8.406 -12.791 -16.192 1.00 66.25 124 TYR A O 1
ATOM 1001 N N . ALA A 1 125 ? 7.546 -13.236 -18.220 1.00 70.31 125 ALA A N 1
ATOM 1002 C CA . ALA A 1 125 ? 8.821 -13.588 -18.827 1.00 70.31 125 ALA A CA 1
ATOM 1003 C C . ALA A 1 125 ? 9.449 -12.332 -19.437 1.00 70.31 125 ALA A C 1
ATOM 1005 O O . ALA A 1 125 ? 8.756 -11.537 -20.072 1.00 70.31 125 ALA A O 1
ATOM 1006 N N . SER A 1 126 ? 10.759 -12.159 -19.256 1.00 66.38 126 SER A N 1
ATOM 1007 C CA . SER A 1 126 ? 11.494 -11.091 -19.930 1.00 66.38 126 SER A CA 1
ATOM 1008 C C . SER A 1 126 ? 11.376 -11.247 -21.443 1.00 66.38 126 SER A C 1
ATOM 1010 O O . SER A 1 126 ? 11.515 -12.353 -21.970 1.00 66.38 126 SER A O 1
ATOM 1012 N N . ASP A 1 127 ? 11.132 -10.133 -22.124 1.00 67.50 127 ASP A N 1
ATOM 1013 C CA . ASP A 1 127 ? 11.031 -10.096 -23.578 1.00 67.50 127 ASP A CA 1
ATOM 1014 C C . ASP A 1 127 ? 12.355 -10.553 -24.219 1.00 67.50 127 ASP A C 1
ATOM 1016 O O . ASP A 1 127 ? 13.446 -10.178 -23.771 1.00 67.50 127 ASP A O 1
ATOM 1020 N N . GLU A 1 128 ? 12.269 -11.368 -25.271 1.00 69.56 128 GLU A N 1
ATOM 1021 C CA . GLU A 1 128 ? 13.423 -11.981 -25.941 1.00 69.56 128 GLU A CA 1
ATOM 1022 C C . GLU A 1 128 ? 14.374 -10.930 -26.531 1.00 69.56 128 GLU A C 1
ATOM 1024 O O . GLU A 1 128 ? 15.573 -11.184 -26.670 1.00 69.56 128 GLU A O 1
ATOM 1029 N N . GLN A 1 129 ? 13.862 -9.728 -26.822 1.00 68.38 129 GLN A N 1
ATOM 1030 C CA . GLN A 1 129 ? 14.671 -8.597 -27.277 1.00 68.38 129 GLN A CA 1
ATOM 1031 C C . GLN A 1 129 ? 15.656 -8.084 -26.210 1.00 68.38 129 GLN A C 1
ATOM 1033 O O . GLN A 1 129 ? 16.730 -7.596 -26.562 1.00 68.38 129 GLN A O 1
ATOM 1038 N N . TYR A 1 130 ? 15.324 -8.223 -24.920 1.00 64.19 130 TYR A N 1
ATOM 1039 C CA . TYR A 1 130 ? 16.152 -7.762 -23.798 1.00 64.19 130 TYR A CA 1
ATOM 1040 C C . TYR A 1 130 ? 16.873 -8.913 -23.082 1.00 64.19 130 TYR A C 1
ATOM 1042 O O . TYR A 1 130 ? 17.961 -8.712 -22.545 1.00 64.19 130 TYR A O 1
ATOM 1050 N N . ALA A 1 131 ? 16.309 -10.125 -23.104 1.00 65.06 131 ALA A N 1
ATOM 1051 C CA . ALA A 1 131 ? 16.873 -11.310 -22.461 1.00 65.06 131 ALA A CA 1
ATOM 1052 C C . ALA A 1 131 ? 16.838 -12.524 -23.403 1.00 65.06 131 ALA A C 1
ATOM 1054 O O . ALA A 1 131 ? 15.941 -13.367 -23.356 1.00 65.06 131 ALA A O 1
ATOM 1055 N N . GLN A 1 132 ? 17.852 -12.635 -24.262 1.00 64.50 132 GLN A N 1
ATOM 1056 C CA . GLN A 1 132 ? 17.981 -13.778 -25.165 1.00 64.50 132 GLN A CA 1
ATOM 1057 C C . GLN A 1 132 ? 18.330 -15.050 -24.387 1.00 64.50 132 GLN A C 1
ATOM 1059 O O . GLN A 1 132 ? 19.365 -15.125 -23.717 1.00 64.50 132 GLN A O 1
ATOM 1064 N N . LYS A 1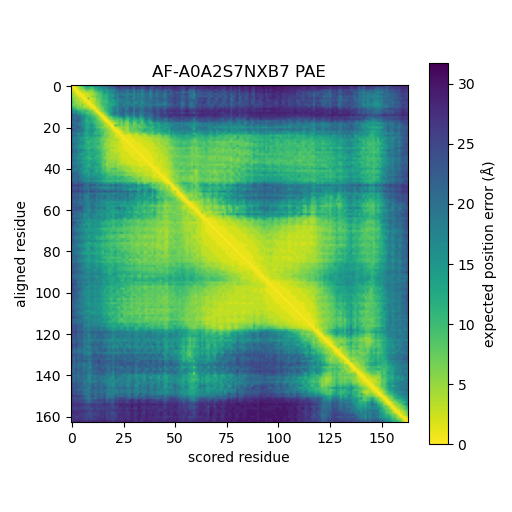 133 ? 17.498 -16.086 -24.532 1.00 63.72 133 LYS A N 1
ATOM 1065 C CA . LYS A 1 133 ? 17.763 -17.422 -23.984 1.00 63.72 133 LYS A CA 1
ATOM 1066 C C . LYS A 1 133 ? 18.928 -18.068 -24.736 1.00 63.72 133 LYS A C 1
ATOM 1068 O O . LYS A 1 133 ? 18.743 -18.717 -25.762 1.00 63.72 133 LYS A O 1
ATOM 1073 N N . LYS A 1 134 ? 20.147 -17.891 -24.230 1.00 67.88 134 LYS A N 1
ATOM 1074 C CA . LYS A 1 134 ? 21.329 -18.607 -24.724 1.00 67.88 134 LYS A CA 1
ATOM 1075 C C . LYS A 1 134 ? 21.367 -20.005 -24.117 1.00 67.88 134 LYS A C 1
ATOM 1077 O O . LYS A 1 134 ? 21.250 -20.149 -22.903 1.00 67.88 134 LYS A O 1
ATOM 1082 N N . ALA A 1 135 ? 21.593 -21.023 -24.948 1.00 65.50 135 ALA A N 1
ATOM 1083 C CA . ALA A 1 135 ? 21.695 -22.416 -24.500 1.00 65.50 135 ALA A CA 1
ATOM 1084 C C . ALA A 1 135 ? 22.799 -22.622 -23.440 1.00 65.50 135 ALA A C 1
ATOM 1086 O O . ALA A 1 135 ? 22.661 -23.465 -22.560 1.00 65.50 135 ALA A O 1
ATOM 1087 N N . GLU A 1 136 ? 23.851 -21.802 -23.485 1.00 62.19 136 GLU A N 1
ATOM 1088 C CA . GLU A 1 136 ? 24.960 -21.796 -22.521 1.00 62.19 136 GLU A CA 1
ATOM 1089 C C . GLU A 1 136 ? 24.523 -21.404 -21.097 1.00 62.19 136 GLU A C 1
ATOM 1091 O O . GLU A 1 136 ? 25.091 -21.903 -20.131 1.00 62.19 136 GLU A O 1
ATOM 1096 N N . HIS A 1 137 ? 23.472 -20.587 -20.952 1.00 62.84 137 HIS A N 1
ATOM 1097 C CA . HIS A 1 137 ? 22.963 -20.089 -19.664 1.00 62.84 137 HIS A CA 1
ATOM 1098 C C . HIS A 1 137 ? 21.597 -20.682 -19.293 1.00 62.84 137 HIS A C 1
ATOM 1100 O O . HIS A 1 137 ? 20.895 -20.155 -18.438 1.00 62.84 137 HIS A O 1
ATOM 1106 N N . ALA A 1 138 ? 21.201 -21.803 -19.908 1.00 63.59 138 ALA A N 1
ATOM 1107 C CA . ALA A 1 138 ? 19.921 -22.455 -19.613 1.00 63.59 138 ALA A CA 1
ATOM 1108 C C . ALA A 1 138 ? 19.793 -22.930 -18.149 1.00 63.59 138 ALA A C 1
ATOM 1110 O O . ALA A 1 138 ? 18.683 -23.154 -17.673 1.00 63.59 138 ALA A O 1
ATOM 1111 N N . HIS A 1 139 ? 20.921 -23.070 -17.449 1.00 63.62 139 HIS A N 1
ATOM 1112 C CA . HIS A 1 139 ? 20.998 -23.448 -16.040 1.00 63.62 139 HIS A CA 1
ATOM 1113 C C . HIS A 1 139 ? 20.870 -22.255 -15.073 1.00 63.62 139 HIS A C 1
ATOM 1115 O O . HIS A 1 139 ? 20.759 -22.473 -13.872 1.00 63.62 139 HIS A O 1
ATOM 1121 N N . GLU A 1 140 ? 20.859 -21.013 -15.571 1.00 58.94 140 GLU A N 1
ATOM 1122 C CA . GLU A 1 140 ? 20.794 -19.793 -14.759 1.00 58.94 140 GLU A CA 1
ATOM 1123 C C . GLU A 1 140 ? 19.518 -19.016 -15.100 1.00 58.94 140 GLU A C 1
ATOM 1125 O O . GLU A 1 140 ? 19.479 -18.196 -16.018 1.00 58.94 140 GLU A O 1
ATOM 1130 N N . GLN A 1 141 ? 18.445 -19.287 -14.357 1.00 63.44 141 GLN A N 1
ATOM 1131 C CA . GLN A 1 141 ? 17.219 -18.497 -14.430 1.00 63.44 141 GLN A CA 1
ATOM 1132 C C . GLN A 1 141 ? 17.144 -17.559 -13.229 1.00 63.44 141 GLN A C 1
ATOM 1134 O O . GLN A 1 141 ? 17.252 -17.987 -12.082 1.00 63.44 141 GLN A O 1
ATOM 1139 N N . TRP A 1 142 ? 16.957 -16.271 -13.498 1.00 65.94 142 TRP A N 1
ATOM 1140 C CA . TRP A 1 142 ? 16.811 -15.252 -12.465 1.00 65.94 142 TRP A CA 1
ATOM 1141 C C . TRP A 1 142 ? 15.329 -14.944 -12.298 1.00 65.94 142 TRP A C 1
ATOM 1143 O O . TRP A 1 142 ? 14.697 -14.390 -13.198 1.00 65.94 142 TRP A O 1
ATOM 1153 N N . LEU A 1 143 ? 14.769 -15.348 -11.159 1.00 64.81 143 LEU A N 1
ATOM 1154 C CA . LEU A 1 143 ? 13.392 -15.045 -10.807 1.00 64.81 143 LEU A CA 1
ATOM 1155 C C . LEU A 1 143 ? 13.379 -13.760 -9.982 1.00 64.81 143 LEU A C 1
ATOM 1157 O O . LEU A 1 143 ? 14.005 -13.675 -8.926 1.00 64.81 143 LEU A O 1
ATOM 1161 N N . PHE A 1 144 ? 12.633 -12.767 -10.446 1.00 64.38 144 PHE A N 1
ATOM 1162 C CA . PHE A 1 144 ? 12.383 -11.555 -9.681 1.00 64.38 144 PHE A CA 1
ATOM 1163 C C . PHE A 1 144 ? 11.028 -11.694 -8.999 1.00 64.38 144 PHE A C 1
ATOM 1165 O O . PHE A 1 144 ? 9.990 -11.655 -9.656 1.00 64.38 144 PHE A O 1
ATOM 1172 N N . LEU A 1 145 ? 11.036 -11.876 -7.679 1.00 62.75 145 LEU A N 1
ATOM 1173 C CA . LEU A 1 145 ? 9.820 -11.944 -6.874 1.00 62.75 145 LEU A CA 1
ATOM 1174 C C . LEU A 1 145 ? 9.801 -10.746 -5.924 1.00 62.75 145 LEU A C 1
ATOM 1176 O O . LEU A 1 145 ? 10.662 -10.634 -5.054 1.00 62.75 145 LEU A O 1
ATOM 1180 N N . ASN A 1 146 ? 8.837 -9.837 -6.093 1.00 56.75 146 ASN A N 1
ATOM 1181 C CA . ASN A 1 146 ? 8.664 -8.654 -5.235 1.00 56.75 146 ASN A CA 1
ATOM 1182 C C . ASN A 1 146 ? 9.950 -7.812 -5.058 1.00 56.75 146 ASN A C 1
ATOM 1184 O O . ASN A 1 146 ? 10.268 -7.380 -3.952 1.00 56.75 146 ASN A O 1
ATOM 1188 N N . GLY A 1 147 ? 10.725 -7.626 -6.131 1.00 52.41 147 GLY A N 1
ATOM 1189 C CA . GLY A 1 147 ? 11.971 -6.847 -6.101 1.00 52.41 147 GLY A CA 1
ATOM 1190 C C . GLY A 1 147 ? 13.186 -7.579 -5.516 1.00 52.41 147 GLY A C 1
ATOM 1191 O O . GLY A 1 147 ? 14.274 -7.009 -5.470 1.00 52.41 147 GLY A O 1
ATOM 1192 N N . VAL A 1 148 ? 13.045 -8.847 -5.115 1.00 53.12 148 VAL A N 1
ATOM 1193 C CA . VAL A 1 148 ? 14.171 -9.702 -4.727 1.00 53.12 148 VAL A CA 1
ATOM 1194 C C . VAL A 1 148 ? 14.540 -10.594 -5.907 1.00 53.12 148 VAL A C 1
ATOM 1196 O O . VAL A 1 148 ? 13.732 -11.396 -6.375 1.00 53.12 148 VAL A O 1
ATOM 1199 N N . CYS A 1 149 ? 15.773 -10.442 -6.386 1.00 53.34 149 CYS A N 1
ATOM 1200 C CA . CYS A 1 149 ? 16.357 -11.344 -7.369 1.00 53.34 149 CYS A CA 1
ATOM 1201 C C . CYS A 1 149 ? 16.778 -12.633 -6.659 1.00 53.34 149 CYS A C 1
ATOM 1203 O O . CYS A 1 149 ? 17.679 -12.617 -5.816 1.00 53.34 149 CYS A O 1
ATOM 1205 N N . VAL A 1 150 ? 16.111 -13.738 -6.978 1.00 56.16 150 VAL A N 1
ATOM 1206 C CA . VAL A 1 150 ? 16.466 -15.070 -6.494 1.00 56.16 150 VAL A CA 1
ATOM 1207 C C . VAL A 1 150 ? 16.960 -15.864 -7.698 1.00 56.16 150 VAL A C 1
ATOM 1209 O O . VAL A 1 150 ? 16.242 -16.033 -8.684 1.00 56.16 150 VAL A O 1
ATOM 1212 N N . GLY A 1 151 ? 18.211 -16.320 -7.639 1.00 48.59 151 GLY A N 1
ATOM 1213 C CA . GLY A 1 151 ? 18.723 -17.284 -8.608 1.00 48.59 151 GLY A CA 1
ATOM 1214 C C . GLY A 1 151 ? 17.999 -18.616 -8.429 1.00 48.59 151 GLY A C 1
ATOM 1215 O O . GLY A 1 151 ? 17.783 -19.058 -7.300 1.00 48.59 151 GLY A O 1
ATOM 1216 N N . TYR A 1 152 ? 17.588 -19.235 -9.530 1.00 52.03 152 TYR A N 1
ATOM 1217 C CA . TYR A 1 152 ? 16.992 -20.562 -9.503 1.00 52.03 152 TYR A CA 1
ATOM 1218 C C . TYR A 1 152 ? 18.049 -21.602 -9.107 1.00 52.03 152 TYR A C 1
ATOM 1220 O O . TYR A 1 152 ? 19.068 -21.750 -9.777 1.00 52.03 152 TYR A O 1
ATOM 1228 N N . ASP A 1 153 ? 17.775 -22.327 -8.023 1.00 44.06 153 ASP A N 1
ATOM 1229 C CA . ASP A 1 153 ? 18.438 -23.579 -7.657 1.00 44.06 153 ASP A CA 1
ATOM 1230 C C . ASP A 1 153 ? 17.350 -24.676 -7.762 1.00 44.06 153 ASP A C 1
ATOM 1232 O O . ASP A 1 153 ? 16.233 -24.436 -7.282 1.00 44.06 153 ASP A O 1
ATOM 1236 N N . PRO A 1 154 ? 17.593 -25.857 -8.369 1.00 44.22 154 PRO A N 1
ATOM 1237 C CA . PRO A 1 154 ? 16.551 -26.831 -8.752 1.00 44.22 154 PRO A CA 1
ATOM 1238 C C . PRO A 1 154 ? 15.644 -27.367 -7.627 1.00 44.22 154 PRO A C 1
ATOM 1240 O O . PRO A 1 154 ? 14.706 -28.116 -7.880 1.00 44.22 154 PRO A O 1
ATOM 1243 N N . CYS A 1 155 ? 15.897 -27.007 -6.369 1.00 36.50 155 CYS A N 1
ATOM 1244 C CA . CYS A 1 155 ? 15.070 -27.379 -5.220 1.00 36.50 155 CYS A CA 1
ATOM 1245 C C . CYS A 1 155 ? 13.772 -26.558 -5.070 1.00 36.50 155 CYS A C 1
ATOM 1247 O O . CYS A 1 155 ? 12.903 -26.946 -4.287 1.00 36.50 155 CYS A O 1
ATOM 1249 N N . LEU A 1 156 ? 13.612 -25.432 -5.776 1.00 42.53 156 LEU A N 1
ATOM 1250 C CA . LEU A 1 156 ? 12.453 -24.536 -5.614 1.00 42.53 156 LEU A CA 1
ATOM 1251 C C . LEU A 1 156 ? 11.154 -25.050 -6.263 1.00 42.53 156 LEU A C 1
ATOM 1253 O O . LEU A 1 156 ? 10.068 -24.606 -5.880 1.00 42.53 156 LEU A O 1
ATOM 1257 N N . ASP A 1 157 ? 11.230 -26.047 -7.150 1.00 41.97 157 ASP A N 1
ATOM 1258 C CA . ASP A 1 157 ? 10.046 -26.685 -7.748 1.00 41.97 157 ASP A CA 1
ATOM 1259 C C . ASP A 1 157 ? 9.182 -27.442 -6.727 1.00 41.97 157 ASP A C 1
ATOM 1261 O O . ASP A 1 157 ? 7.989 -27.650 -6.953 1.00 41.97 157 ASP A O 1
ATOM 1265 N N . PHE A 1 158 ? 9.729 -27.760 -5.548 1.00 38.91 158 PHE A N 1
ATOM 1266 C CA . PHE A 1 158 ? 8.986 -28.435 -4.484 1.00 38.91 158 PHE A CA 1
ATOM 1267 C C . PHE A 1 158 ? 7.900 -27.549 -3.841 1.00 38.91 158 PHE A C 1
ATOM 1269 O O . PHE A 1 158 ? 6.921 -28.066 -3.307 1.00 38.91 158 PHE A O 1
ATOM 1276 N N . PHE A 1 159 ? 8.024 -26.216 -3.915 1.00 37.72 159 PHE A N 1
ATOM 1277 C CA . PHE A 1 159 ? 7.043 -25.284 -3.338 1.00 37.72 159 PHE A CA 1
ATOM 1278 C C . PHE A 1 159 ? 5.953 -24.824 -4.321 1.00 37.72 159 PHE A C 1
ATOM 1280 O O . PHE A 1 159 ? 4.950 -24.272 -3.872 1.00 37.72 159 PHE A O 1
ATOM 1287 N N . SER A 1 160 ? 6.092 -25.070 -5.635 1.00 42.03 160 SER A N 1
ATOM 1288 C CA . SER A 1 160 ? 5.090 -24.634 -6.633 1.00 42.03 160 SER A CA 1
ATOM 1289 C C . SER A 1 160 ? 3.980 -25.656 -6.918 1.00 42.03 160 SER A C 1
ATOM 1291 O O . SER A 1 160 ? 3.079 -25.383 -7.710 1.00 42.03 160 SER A O 1
ATOM 1293 N N . GLY A 1 161 ? 4.000 -26.822 -6.260 1.00 37.06 161 GLY A N 1
ATOM 1294 C CA . GLY A 1 161 ? 2.891 -27.782 -6.314 1.00 37.06 161 GLY A CA 1
ATOM 1295 C C . GLY A 1 161 ? 2.596 -28.357 -7.706 1.00 37.06 161 GLY A C 1
ATOM 1296 O O . GLY A 1 161 ? 1.505 -28.882 -7.919 1.00 37.06 161 GLY A O 1
ATOM 1297 N N . ARG A 1 162 ? 3.541 -28.279 -8.648 1.00 37.09 162 ARG A N 1
ATOM 1298 C CA . ARG A 1 162 ? 3.465 -28.967 -9.942 1.00 37.09 162 ARG A CA 1
ATOM 1299 C C . ARG A 1 162 ? 4.381 -30.190 -9.921 1.00 37.09 162 ARG A C 1
ATOM 1301 O O . ARG A 1 162 ? 5.574 -30.076 -10.177 1.00 37.09 162 ARG A O 1
ATOM 1308 N N . CYS A 1 163 ? 3.797 -31.332 -9.556 1.00 36.38 163 CYS A N 1
ATOM 1309 C CA . CYS A 1 163 ? 4.214 -32.626 -10.099 1.00 36.38 163 CYS A CA 1
ATOM 1310 C C . CYS A 1 163 ? 3.664 -32.765 -11.521 1.00 36.38 163 CYS A C 1
ATOM 1312 O O . CYS A 1 163 ? 2.550 -32.240 -11.760 1.00 36.38 163 CYS A O 1
#

Secondary structure (DSSP, 8-state):
-------TTTS--SS--PPPTTS-HHHHHHHHHHHHHHHGGGGGGGS------TTGGGSTT---HHHHHHHHHHHHHHHHHHHHHHHHHHHTTS-HHHHHHHHHHHHHHHHHHHHHHS-S-S--PPPTTTS---GGGTT--EEEETTEEEE--GGGGGGTT--

Sequence (163 aa):
MATIKFYPSQIGSSLVTPLSFTASPIKLLFQDLWCALINLKYAPGVFLPLTPTHSGDLDELYPSLANFFNLALHAVLFFLQFFFLLSIPVWILLPVWTVAIGFTMFWMVNFSLCWILNGSELTYASDEQYAQKKAEHAHEQWLFLNGVCVGYDPCLDFFSGRC